Protein AF-A0A7Y5LDX1-F1 (afdb_monomer_lite)

pLDDT: mean 82.96, std 13.43, range [46.09, 97.88]

Foldseek 3Di:
DVVVVVVVVVVVCVVVVVVNVVVVVVVVVVVVVVVVVVVVVVCVVCVQVPDDPSVLDDDDDDPDPDDDPCPQVVCCVPPPPCPHGDDDDDDDPDDDDDDPDD

Structure (mmCIF, N/CA/C/O backbone):
data_AF-A0A7Y5LDX1-F1
#
_entry.id   AF-A0A7Y5LDX1-F1
#
loop_
_atom_site.group_PDB
_atom_site.id
_atom_site.type_symbol
_atom_site.label_atom_id
_atom_site.label_alt_id
_atom_site.label_comp_id
_atom_site.label_asym_id
_atom_site.label_entity_id
_atom_site.label_seq_id
_atom_site.pdbx_PDB_ins_code
_atom_site.Cartn_x
_atom_site.Cartn_y
_atom_site.Cartn_z
_atom_site.occupancy
_atom_site.B_iso_or_equiv
_atom_site.auth_seq_id
_atom_site.auth_comp_id
_atom_site.auth_asym_id
_atom_site.auth_atom_id
_atom_site.pdbx_PDB_model_num
ATOM 1 N N . MET A 1 1 ? -27.986 -20.424 25.191 1.00 79.44 1 MET A N 1
ATOM 2 C CA . MET A 1 1 ? -27.063 -19.770 26.152 1.00 79.44 1 MET A CA 1
ATOM 3 C C . MET A 1 1 ? -26.408 -18.495 25.606 1.00 79.44 1 MET A C 1
ATOM 5 O O . MET A 1 1 ? -26.394 -17.512 26.335 1.00 79.44 1 MET A O 1
ATOM 9 N N . ILE A 1 2 ? -25.972 -18.438 24.333 1.00 89.06 2 ILE A N 1
ATOM 10 C CA . ILE A 1 2 ? -25.365 -17.234 23.705 1.00 89.06 2 ILE A CA 1
ATOM 11 C C . ILE A 1 2 ? -26.208 -15.950 23.854 1.00 89.06 2 ILE A C 1
ATOM 13 O O . ILE A 1 2 ? -25.670 -14.879 24.114 1.00 89.06 2 ILE A O 1
ATOM 17 N N . LYS A 1 3 ? -27.545 -16.069 23.788 1.00 89.19 3 LYS A N 1
ATOM 18 C CA . LYS A 1 3 ? -28.485 -14.949 23.985 1.00 89.19 3 LYS A CA 1
ATOM 19 C C . LYS A 1 3 ? -28.327 -14.269 25.349 1.00 89.19 3 LYS A C 1
ATOM 21 O O . LYS A 1 3 ? -28.479 -13.056 25.438 1.00 89.19 3 LYS A O 1
ATOM 26 N N . ASN A 1 4 ? -28.017 -15.031 26.400 1.00 91.62 4 ASN A N 1
ATOM 27 C CA . ASN A 1 4 ? -27.855 -14.470 27.739 1.00 91.62 4 ASN A CA 1
ATOM 28 C C . ASN A 1 4 ? -26.531 -13.706 27.861 1.00 91.62 4 ASN A C 1
ATOM 30 O O . ASN A 1 4 ? -26.515 -12.591 28.370 1.00 91.62 4 ASN A O 1
ATOM 34 N N . TYR A 1 5 ? -25.445 -14.255 27.310 1.00 92.31 5 TYR A N 1
ATOM 35 C CA . TYR A 1 5 ? -24.152 -13.570 27.253 1.00 92.31 5 TYR A CA 1
ATOM 36 C C . TYR A 1 5 ? -24.218 -12.278 26.431 1.00 92.31 5 TYR A C 1
ATOM 38 O O . TYR A 1 5 ? -23.744 -11.249 26.905 1.00 92.31 5 TYR A O 1
ATOM 46 N N . LEU A 1 6 ? -24.887 -12.287 25.268 1.00 91.75 6 LEU A N 1
ATOM 47 C CA . LEU A 1 6 ? -25.117 -11.068 24.482 1.00 91.75 6 LEU A CA 1
ATOM 48 C C . LEU A 1 6 ? -25.905 -10.020 25.281 1.00 91.75 6 LEU A C 1
ATOM 50 O O . LEU A 1 6 ? -25.533 -8.850 25.309 1.00 91.75 6 LEU A O 1
ATOM 54 N N . LYS A 1 7 ? -26.969 -10.439 25.980 1.00 90.56 7 LYS A N 1
ATOM 55 C CA . LYS A 1 7 ? -27.795 -9.543 26.805 1.00 90.56 7 LYS A CA 1
ATOM 56 C C . LYS A 1 7 ? -26.992 -8.909 27.945 1.00 90.56 7 LYS A C 1
ATOM 58 O O . LYS A 1 7 ? -27.148 -7.720 28.218 1.00 90.56 7 LYS A O 1
ATOM 63 N N . ILE A 1 8 ? -26.124 -9.686 28.596 1.00 91.06 8 ILE A N 1
ATOM 64 C CA . ILE A 1 8 ? -25.248 -9.206 29.673 1.00 91.06 8 ILE A CA 1
ATOM 65 C C . ILE A 1 8 ? -24.186 -8.251 29.117 1.00 91.06 8 ILE A C 1
ATOM 67 O O . ILE A 1 8 ? -23.993 -7.179 29.689 1.00 91.06 8 ILE A O 1
ATOM 71 N N . ALA A 1 9 ? -23.549 -8.596 27.995 1.00 88.12 9 ALA A N 1
ATOM 72 C CA . ALA A 1 9 ? -22.535 -7.769 27.347 1.00 88.12 9 ALA A CA 1
ATOM 73 C C . ALA A 1 9 ? -23.096 -6.400 26.943 1.00 88.12 9 ALA A C 1
ATOM 75 O O . ALA A 1 9 ? -22.527 -5.379 27.320 1.00 88.12 9 ALA A O 1
ATOM 76 N N . VAL A 1 10 ? -24.258 -6.369 26.279 1.00 89.31 10 VAL A N 1
ATOM 77 C CA . VAL A 1 10 ? -24.936 -5.121 25.896 1.00 89.31 10 VAL A CA 1
ATOM 78 C C . VAL A 1 10 ? -25.269 -4.288 27.134 1.00 89.31 10 VAL A C 1
ATOM 80 O O . VAL A 1 10 ? -24.924 -3.111 27.195 1.00 89.31 10 VAL A O 1
ATOM 83 N N . ARG A 1 11 ? -25.850 -4.890 28.181 1.00 90.12 11 ARG A N 1
ATOM 84 C CA . ARG A 1 11 ? -26.178 -4.158 29.416 1.00 90.12 11 ARG A CA 1
ATOM 85 C C . ARG A 1 11 ? -24.937 -3.565 30.092 1.00 90.12 11 ARG A C 1
ATOM 87 O O . ARG A 1 11 ? -25.000 -2.453 30.613 1.00 90.12 11 ARG A O 1
ATOM 94 N N . ASN A 1 12 ? -23.817 -4.285 30.075 1.00 88.19 12 ASN A N 1
ATOM 95 C CA . ASN A 1 12 ? -22.562 -3.810 30.652 1.00 88.19 12 ASN A CA 1
ATOM 96 C C . ASN A 1 12 ? -21.939 -2.682 29.811 1.00 88.19 12 ASN A C 1
ATOM 98 O O . ASN A 1 12 ? -21.451 -1.698 30.362 1.00 88.19 12 ASN A O 1
ATOM 102 N N . PHE A 1 13 ? -22.035 -2.780 28.483 1.00 87.75 13 PHE A N 1
ATOM 103 C CA . PHE A 1 13 ? -21.553 -1.761 27.551 1.00 87.75 13 PHE A CA 1
ATOM 104 C C . PHE A 1 13 ? -22.326 -0.440 27.690 1.00 87.75 13 PHE A C 1
ATOM 106 O O . PHE A 1 13 ? -21.718 0.626 27.733 1.00 87.75 13 PHE A O 1
ATOM 1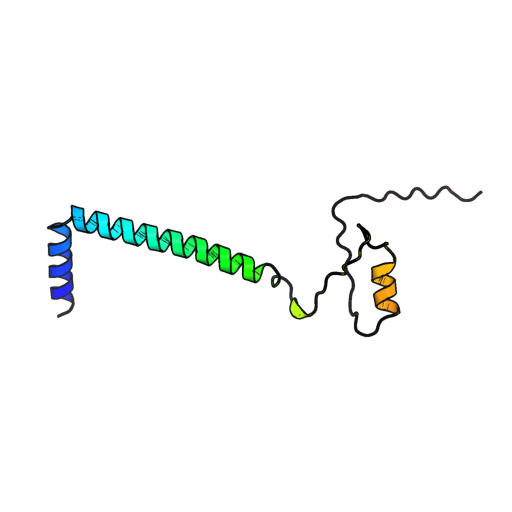13 N N . LEU A 1 14 ? -23.656 -0.496 27.860 1.00 87.69 14 LEU A N 1
ATOM 114 C CA . LEU A 1 14 ? -24.466 0.698 28.139 1.00 87.69 14 LEU A CA 1
ATOM 115 C C . LEU A 1 14 ? -24.164 1.317 29.516 1.00 87.69 14 LEU A C 1
ATOM 117 O O . LEU A 1 14 ? -24.212 2.540 29.654 1.00 87.69 14 LEU A O 1
ATOM 121 N N . LYS A 1 15 ? -23.841 0.500 30.532 1.00 91.44 15 LYS A N 1
ATOM 122 C CA . LYS A 1 15 ? -23.497 0.980 31.883 1.00 91.44 15 LYS A CA 1
ATOM 123 C C . LYS A 1 15 ? -22.168 1.744 31.898 1.00 91.44 15 LYS A C 1
ATOM 125 O O . LYS A 1 15 ? -22.080 2.791 32.533 1.00 91.44 15 LYS A O 1
ATOM 130 N N . TYR A 1 16 ? -21.164 1.262 31.164 1.00 90.56 16 TYR A N 1
ATOM 131 C CA . TYR A 1 16 ? -19.828 1.868 31.070 1.00 90.56 16 TYR A CA 1
ATOM 132 C C . TYR A 1 16 ? -19.583 2.540 29.709 1.00 90.56 16 TYR A C 1
ATOM 134 O O . TYR A 1 16 ? -18.509 2.418 29.117 1.00 90.56 16 TYR A O 1
ATOM 142 N N . LYS A 1 17 ? -20.584 3.283 29.222 1.00 85.12 17 LYS A N 1
ATOM 143 C CA . LYS A 1 17 ? -20.619 3.869 27.872 1.00 85.12 17 LYS A CA 1
ATOM 144 C C . LYS A 1 17 ? -19.411 4.735 27.502 1.00 85.12 17 LYS A C 1
ATOM 146 O O . LYS A 1 17 ? -18.962 4.646 26.371 1.00 85.12 17 LYS A O 1
ATOM 151 N N . MET A 1 18 ? -18.860 5.531 28.425 1.00 90.44 18 MET A N 1
ATOM 152 C CA . MET A 1 18 ? -17.717 6.410 28.121 1.00 90.44 18 MET A CA 1
ATOM 153 C C . MET A 1 18 ? -16.424 5.630 27.872 1.00 90.44 18 MET A C 1
ATOM 155 O O . MET A 1 18 ? -15.760 5.839 26.862 1.00 90.44 18 MET A O 1
ATOM 159 N N . ILE A 1 19 ? -16.095 4.689 28.759 1.00 90.06 19 ILE A N 1
ATOM 160 C CA . ILE A 1 19 ? -14.894 3.850 28.630 1.00 90.06 19 ILE A CA 1
ATOM 161 C C . ILE A 1 19 ? -15.033 2.921 27.416 1.00 90.06 19 ILE A C 1
ATOM 163 O O . ILE A 1 19 ? -14.088 2.753 26.648 1.00 90.06 19 ILE A O 1
ATOM 167 N N . GLY A 1 20 ? -16.233 2.369 27.199 1.00 90.69 20 GLY A N 1
ATOM 168 C CA . GLY A 1 20 ? -16.548 1.584 26.006 1.00 90.69 20 GLY A CA 1
ATOM 169 C C . GLY A 1 20 ? -16.372 2.380 24.710 1.00 90.69 20 GLY A C 1
ATOM 170 O O . GLY A 1 20 ? -15.804 1.850 23.759 1.00 90.69 20 GLY A O 1
ATOM 171 N N . LEU A 1 21 ? -16.790 3.655 24.686 1.00 91.12 21 LEU A N 1
ATOM 172 C CA . LEU A 1 21 ? -16.608 4.537 23.531 1.00 91.12 21 LEU A CA 1
ATOM 173 C C . LEU A 1 21 ? -15.126 4.752 23.224 1.00 91.12 21 LEU A C 1
ATOM 175 O O . LEU A 1 21 ? -14.710 4.541 22.092 1.00 91.12 21 LEU A O 1
ATOM 179 N N . ILE A 1 22 ? -14.333 5.140 24.226 1.00 94.81 22 ILE A N 1
ATOM 180 C CA . ILE A 1 22 ? -12.904 5.442 24.051 1.00 94.81 22 ILE A CA 1
ATOM 181 C C . ILE A 1 22 ? -12.166 4.217 23.503 1.00 94.81 22 ILE A C 1
ATOM 183 O O . ILE A 1 22 ? -11.434 4.329 22.521 1.00 94.81 22 ILE A O 1
ATOM 187 N N . ASN A 1 23 ? -12.415 3.039 24.080 1.00 91.88 23 ASN A N 1
ATOM 188 C CA . ASN A 1 23 ? -11.793 1.796 23.627 1.00 91.88 23 ASN A CA 1
ATOM 189 C C . ASN A 1 23 ? -12.221 1.418 22.204 1.00 91.88 23 ASN A C 1
ATOM 191 O O . ASN A 1 23 ? -11.385 1.018 21.397 1.00 91.88 23 ASN A O 1
ATOM 195 N N . LEU A 1 24 ? -13.507 1.570 21.873 1.00 93.25 24 LEU A N 1
ATOM 196 C CA . LEU A 1 24 ? -14.018 1.257 20.542 1.00 93.25 24 LEU A CA 1
ATOM 197 C C . LEU A 1 24 ? -13.466 2.219 19.484 1.00 93.25 24 LEU A C 1
ATOM 199 O O . LEU A 1 24 ? -13.049 1.769 18.420 1.00 93.25 24 LEU A O 1
ATOM 203 N N . PHE A 1 25 ? -13.423 3.520 19.772 1.00 96.12 25 PHE A N 1
ATOM 204 C CA . PHE A 1 25 ? -12.875 4.524 18.861 1.00 96.12 25 PHE A CA 1
ATOM 205 C C . PHE A 1 25 ? -11.369 4.355 18.675 1.00 96.12 25 PHE A C 1
ATOM 207 O O . PHE A 1 25 ? -10.911 4.324 17.536 1.00 96.12 25 PHE A O 1
ATOM 214 N N . GLY A 1 26 ? -10.607 4.176 19.757 1.00 94.94 26 GLY A N 1
ATOM 215 C CA . GLY A 1 26 ? -9.165 3.939 19.675 1.00 94.94 26 GLY A CA 1
ATOM 216 C C . GLY A 1 26 ? -8.834 2.698 18.844 1.00 94.94 26 GLY A C 1
ATOM 217 O O . GLY A 1 26 ? -7.988 2.750 17.953 1.00 94.94 26 GLY A O 1
ATOM 218 N N . PHE A 1 27 ? -9.564 1.604 19.065 1.00 95.69 27 PHE A N 1
ATOM 219 C CA . PHE A 1 27 ? -9.384 0.378 18.292 1.00 95.69 27 PHE A CA 1
ATOM 220 C C . PHE A 1 27 ? -9.799 0.541 16.823 1.00 95.69 27 PHE A C 1
ATOM 222 O O . PHE A 1 27 ? -9.071 0.120 15.926 1.00 95.69 27 PHE A O 1
ATOM 229 N N . SER A 1 28 ? -10.932 1.201 16.563 1.00 97.31 28 SER A N 1
ATOM 230 C CA . SER A 1 28 ? -11.429 1.437 15.200 1.00 97.31 28 SER A CA 1
ATOM 231 C C . SER A 1 28 ? -10.465 2.296 14.385 1.00 97.31 28 SER A C 1
ATOM 233 O O . SER A 1 28 ? -10.177 1.969 13.236 1.00 97.31 28 SER A O 1
ATOM 235 N N . ILE A 1 29 ? -9.923 3.360 14.985 1.00 97.81 29 ILE A N 1
ATOM 236 C CA . ILE A 1 29 ? -8.933 4.233 14.343 1.00 97.81 29 ILE A CA 1
ATOM 237 C C . ILE A 1 29 ? -7.630 3.467 14.089 1.00 97.81 29 ILE A C 1
ATOM 239 O O . ILE A 1 29 ? -7.079 3.565 12.994 1.00 97.81 29 ILE A O 1
ATOM 243 N N . GLY A 1 30 ? -7.163 2.663 15.051 1.00 97.56 30 GLY A N 1
ATOM 244 C CA . GLY A 1 30 ? -5.964 1.838 14.885 1.00 97.56 30 GLY A CA 1
ATOM 245 C C . GLY A 1 30 ? -6.085 0.847 13.724 1.00 97.56 30 GLY A C 1
ATOM 246 O O . GLY A 1 30 ? -5.189 0.764 12.885 1.00 97.56 30 GLY A O 1
ATOM 247 N N . ILE A 1 31 ? -7.222 0.151 13.622 1.00 97.88 31 ILE A N 1
ATOM 248 C CA . ILE A 1 31 ? -7.498 -0.756 12.501 1.00 97.88 31 ILE A CA 1
ATOM 249 C C . ILE A 1 31 ? -7.597 0.012 11.183 1.00 97.88 31 ILE A C 1
ATOM 251 O O . ILE A 1 31 ? -7.020 -0.421 10.188 1.00 97.88 31 ILE A O 1
ATOM 255 N N . ALA A 1 32 ? -8.303 1.144 11.153 1.00 97.88 32 A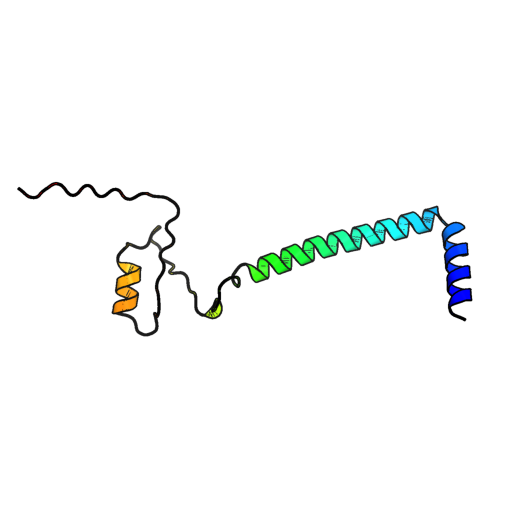LA A N 1
ATOM 256 C CA . ALA A 1 32 ? -8.452 1.936 9.936 1.00 97.88 32 ALA A CA 1
ATOM 257 C C . ALA A 1 32 ? -7.091 2.415 9.405 1.00 97.88 32 ALA A C 1
ATOM 259 O O . ALA A 1 32 ? -6.802 2.255 8.219 1.00 97.88 32 ALA A O 1
ATOM 260 N N . ALA A 1 33 ? -6.229 2.929 10.288 1.00 97.81 33 ALA A N 1
ATOM 261 C CA . ALA A 1 33 ? -4.873 3.339 9.940 1.00 97.81 33 ALA A CA 1
ATOM 262 C C . ALA A 1 33 ? -4.036 2.159 9.420 1.00 97.81 33 ALA A C 1
ATOM 264 O O . ALA A 1 33 ? -3.394 2.275 8.376 1.00 97.81 33 ALA A O 1
ATOM 265 N N . PHE A 1 34 ? -4.093 1.005 10.095 1.00 97.50 34 PHE A N 1
ATOM 266 C CA . PHE A 1 34 ? -3.402 -0.205 9.650 1.00 97.50 34 PHE A CA 1
ATOM 267 C C . PHE A 1 34 ? -3.855 -0.650 8.253 1.00 97.50 34 PHE A C 1
ATOM 269 O O . PHE A 1 34 ? -3.017 -0.928 7.399 1.00 97.50 34 PHE A O 1
ATOM 276 N N . ILE A 1 35 ? -5.166 -0.671 7.989 1.00 97.56 35 ILE A N 1
ATOM 277 C CA . ILE A 1 35 ? -5.712 -1.059 6.682 1.00 97.56 35 ILE A CA 1
ATOM 278 C C . ILE A 1 35 ? -5.249 -0.096 5.587 1.00 97.56 35 ILE A C 1
ATOM 280 O O . ILE A 1 35 ? -4.868 -0.552 4.510 1.00 97.56 35 ILE A O 1
ATOM 284 N N . LEU A 1 36 ? -5.254 1.216 5.840 1.00 97.31 36 LEU A N 1
ATOM 285 C CA . LEU A 1 36 ? -4.797 2.209 4.864 1.00 97.31 36 LEU A CA 1
ATOM 286 C C . LEU A 1 36 ? -3.328 1.992 4.484 1.00 97.31 36 LEU A C 1
ATOM 288 O O . LEU A 1 36 ? -3.005 1.926 3.297 1.00 97.31 36 LEU A O 1
ATOM 292 N N . VAL A 1 37 ? -2.456 1.810 5.477 1.00 97.00 37 VAL A N 1
ATOM 293 C CA . VAL A 1 37 ? -1.027 1.557 5.242 1.00 97.00 37 VAL A CA 1
ATOM 294 C C . VAL A 1 37 ? -0.811 0.213 4.546 1.00 97.00 37 VAL A C 1
ATOM 296 O O . VAL A 1 37 ? -0.058 0.138 3.578 1.00 97.00 37 VAL A O 1
ATOM 299 N N . ALA A 1 38 ? -1.503 -0.843 4.976 1.00 96.56 38 ALA A N 1
ATOM 300 C CA . ALA A 1 38 ? -1.409 -2.157 4.347 1.00 96.56 38 ALA A CA 1
ATOM 301 C C . ALA A 1 38 ? -1.857 -2.116 2.878 1.00 96.56 38 ALA A C 1
ATOM 303 O O . ALA A 1 38 ? -1.214 -2.710 2.015 1.00 96.56 38 ALA A O 1
ATOM 304 N N . ARG A 1 39 ? -2.931 -1.380 2.566 1.00 95.31 39 ARG A N 1
ATOM 305 C CA . ARG A 1 39 ? -3.394 -1.199 1.184 1.00 95.31 39 ARG A CA 1
ATOM 306 C C . ARG A 1 39 ? -2.377 -0.450 0.336 1.00 95.31 39 ARG A C 1
ATOM 308 O O . ARG A 1 39 ? -2.149 -0.866 -0.796 1.00 95.31 39 ARG A O 1
ATOM 315 N N . TYR A 1 40 ? -1.754 0.591 0.880 1.00 94.94 40 TYR A N 1
ATOM 316 C CA . TYR A 1 40 ? -0.674 1.302 0.201 1.00 94.94 40 TYR A CA 1
ATOM 317 C C . TYR A 1 40 ? 0.526 0.384 -0.080 1.00 94.94 40 TYR A C 1
ATOM 319 O O . TYR A 1 40 ? 0.997 0.318 -1.209 1.00 94.94 40 TYR A O 1
ATOM 327 N N . ALA A 1 41 ? 0.967 -0.398 0.907 1.00 94.56 41 ALA A N 1
ATOM 328 C CA . ALA A 1 41 ? 2.079 -1.332 0.731 1.00 94.56 41 ALA A CA 1
ATOM 329 C C . ALA A 1 41 ? 1.786 -2.402 -0.337 1.00 94.56 41 ALA A C 1
ATOM 331 O O . ALA A 1 41 ? 2.635 -2.700 -1.174 1.00 94.56 41 ALA A O 1
ATOM 332 N N . VAL A 1 42 ? 0.567 -2.954 -0.343 1.00 91.69 42 VAL A N 1
ATOM 333 C CA . VAL A 1 42 ? 0.136 -3.911 -1.374 1.00 91.69 42 VAL A CA 1
ATOM 334 C C . VAL A 1 42 ? 0.118 -3.262 -2.755 1.00 91.69 42 VAL A C 1
ATOM 336 O O . VAL A 1 42 ? 0.558 -3.889 -3.714 1.00 91.69 42 VAL A O 1
ATOM 339 N N . HIS A 1 43 ? -0.356 -2.019 -2.857 1.00 89.12 43 HIS A N 1
ATOM 340 C CA . HIS A 1 43 ? -0.336 -1.274 -4.111 1.00 89.12 43 HIS A CA 1
ATOM 341 C C . HIS A 1 43 ? 1.095 -1.106 -4.638 1.00 89.12 43 HIS A C 1
ATOM 343 O O . HIS A 1 43 ? 1.354 -1.415 -5.798 1.00 89.12 43 HIS A O 1
ATOM 349 N N . GLU A 1 44 ? 2.034 -0.707 -3.779 1.00 88.12 44 GLU A N 1
ATOM 350 C CA . GLU A 1 44 ? 3.441 -0.537 -4.155 1.00 88.12 44 GLU A CA 1
ATOM 351 C C . GLU A 1 44 ? 4.072 -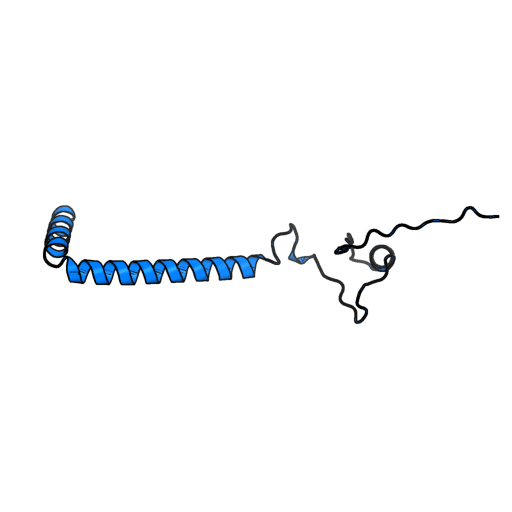1.852 -4.639 1.00 88.12 44 GLU A C 1
ATOM 353 O O . GLU A 1 44 ? 4.709 -1.908 -5.685 1.00 88.12 44 GLU A O 1
ATOM 358 N N . TRP A 1 45 ? 3.811 -2.963 -3.946 1.00 84.25 45 TRP A N 1
ATOM 359 C CA . TRP A 1 45 ? 4.285 -4.288 -4.365 1.00 84.25 45 TRP A CA 1
ATOM 360 C C . TRP A 1 45 ? 3.652 -4.827 -5.650 1.00 84.25 45 TRP A C 1
ATOM 362 O O . TRP A 1 45 ? 4.169 -5.787 -6.239 1.00 84.25 45 TRP A O 1
ATOM 372 N N . GLN A 1 46 ? 2.506 -4.290 -6.055 1.00 82.50 46 GLN A N 1
ATOM 373 C CA . GLN A 1 46 ? 1.823 -4.665 -7.290 1.00 82.50 46 GLN A CA 1
ATOM 374 C C . GLN A 1 46 ? 2.158 -3.730 -8.454 1.00 82.50 46 GLN A C 1
ATOM 376 O O . GLN A 1 46 ? 1.853 -4.091 -9.589 1.00 82.50 46 GLN A O 1
ATOM 381 N N . TYR A 1 47 ? 2.821 -2.597 -8.200 1.00 77.06 47 TYR A N 1
ATOM 382 C CA . TYR A 1 47 ? 3.124 -1.583 -9.209 1.00 77.06 47 TYR A CA 1
ATOM 383 C C . TYR A 1 47 ? 3.846 -2.168 -10.430 1.00 77.06 47 TYR A C 1
ATOM 385 O O . TYR A 1 47 ? 3.388 -1.990 -11.553 1.00 77.06 47 TYR A O 1
ATOM 393 N N . ASP A 1 48 ? 4.890 -2.974 -10.222 1.00 73.81 48 ASP A N 1
ATOM 394 C CA . ASP A 1 48 ? 5.662 -3.579 -11.320 1.00 73.81 48 ASP A CA 1
ATOM 395 C C . ASP A 1 48 ? 4.976 -4.792 -11.979 1.00 73.81 48 ASP A C 1
ATOM 397 O O . ASP A 1 48 ? 5.463 -5.329 -12.972 1.00 73.81 48 ASP A O 1
ATOM 401 N N . ARG A 1 49 ? 3.836 -5.251 -11.447 1.00 79.31 49 ARG A N 1
ATOM 402 C CA . ARG A 1 49 ? 3.164 -6.498 -11.860 1.00 79.31 49 ARG A CA 1
ATOM 403 C C . ARG A 1 49 ? 1.823 -6.284 -12.560 1.00 79.31 49 ARG A C 1
ATOM 405 O O . ARG A 1 49 ? 1.025 -7.212 -12.641 1.00 79.31 49 ARG A O 1
ATOM 412 N N . TYR A 1 50 ? 1.568 -5.083 -13.073 1.00 80.06 50 TYR A N 1
ATOM 413 C CA . TYR A 1 50 ? 0.294 -4.763 -13.725 1.00 80.06 50 TYR A CA 1
ATOM 414 C C . TYR A 1 50 ? 0.130 -5.359 -15.134 1.00 80.06 50 TYR A C 1
ATOM 416 O O . TYR A 1 50 ? -0.997 -5.506 -15.602 1.00 80.06 50 TYR A O 1
ATOM 424 N N . HIS A 1 51 ? 1.231 -5.703 -15.811 1.00 80.44 51 HIS A N 1
ATOM 425 C CA . HIS A 1 51 ? 1.216 -6.258 -17.168 1.00 80.44 51 HIS A CA 1
ATOM 426 C C . HIS A 1 51 ? 1.154 -7.783 -17.192 1.00 80.44 51 HIS A C 1
ATOM 428 O O . HIS A 1 51 ? 1.816 -8.465 -16.404 1.00 80.44 51 HIS A O 1
ATOM 434 N N . GLU A 1 52 ? 0.442 -8.328 -18.179 1.00 75.12 52 GLU A N 1
ATOM 435 C CA . GLU A 1 52 ? 0.524 -9.749 -18.511 1.00 75.12 52 GLU A CA 1
ATOM 436 C C . GLU A 1 52 ? 1.973 -10.092 -18.906 1.00 75.12 52 GLU A C 1
ATOM 438 O O . GLU A 1 52 ? 2.580 -9.417 -19.737 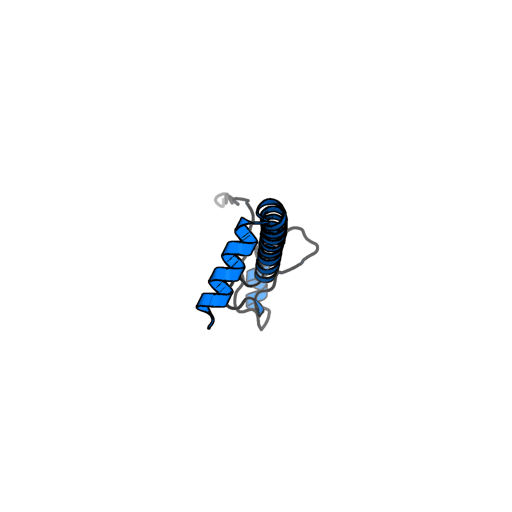1.00 75.12 52 GLU A O 1
ATOM 443 N N . ASN A 1 53 ? 2.549 -11.128 -18.286 1.00 81.25 53 ASN A N 1
ATOM 444 C CA . ASN A 1 53 ? 3.964 -11.509 -18.417 1.00 81.25 53 ASN A CA 1
ATOM 445 C C . ASN A 1 53 ? 4.988 -10.509 -17.836 1.00 81.25 53 ASN A C 1
ATOM 447 O O . ASN A 1 53 ? 6.125 -10.469 -18.307 1.00 81.25 53 ASN A O 1
ATOM 451 N N . ALA A 1 54 ? 4.643 -9.763 -16.777 1.00 79.69 54 ALA A N 1
ATOM 452 C CA . ALA A 1 54 ? 5.548 -8.819 -16.099 1.00 79.69 54 ALA A CA 1
ATOM 453 C C . ALA A 1 54 ? 6.969 -9.361 -15.817 1.00 79.69 54 ALA A C 1
ATOM 455 O O . ALA A 1 54 ? 7.941 -8.631 -15.970 1.00 79.69 54 ALA A O 1
ATOM 456 N N . GLY A 1 55 ? 7.121 -10.652 -15.490 1.00 81.50 55 GLY A N 1
ATOM 457 C CA . GLY A 1 55 ? 8.434 -11.274 -15.245 1.00 81.50 55 GLY A CA 1
ATOM 458 C C . GLY A 1 55 ? 9.357 -11.390 -16.470 1.00 81.50 55 GLY A C 1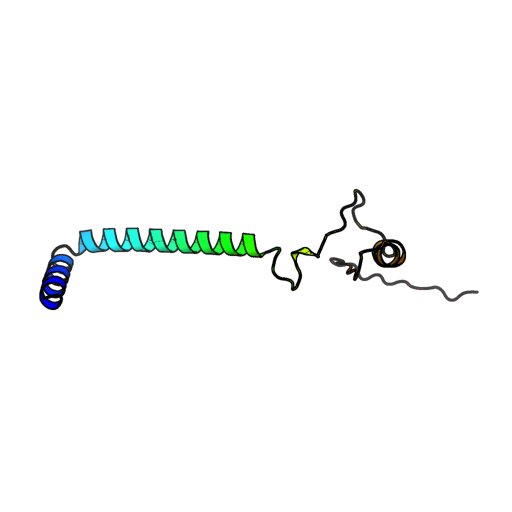
ATOM 459 O O . GLY A 1 55 ? 10.510 -11.783 -16.321 1.00 81.50 55 GLY A O 1
ATOM 460 N N . ARG A 1 56 ? 8.863 -11.079 -17.674 1.00 85.06 56 ARG A N 1
ATOM 461 C CA . ARG A 1 56 ? 9.617 -11.097 -18.940 1.00 85.06 56 ARG A CA 1
ATOM 462 C C . ARG A 1 56 ? 9.833 -9.696 -19.521 1.00 85.06 56 ARG A C 1
ATOM 464 O O . ARG A 1 56 ? 10.418 -9.570 -20.594 1.00 85.06 56 ARG A O 1
ATOM 471 N N . ILE A 1 57 ? 9.342 -8.654 -18.849 1.00 84.62 57 ILE A N 1
ATOM 472 C CA . ILE A 1 57 ? 9.462 -7.265 -19.290 1.00 84.62 57 ILE A CA 1
ATOM 473 C C . ILE A 1 57 ? 10.660 -6.643 -18.577 1.00 84.62 57 ILE A C 1
ATOM 475 O O . ILE A 1 57 ? 10.690 -6.554 -17.354 1.00 84.62 57 ILE A O 1
ATOM 479 N N . PHE A 1 58 ? 11.640 -6.184 -19.353 1.00 84.19 58 PHE A N 1
ATOM 480 C CA . PHE A 1 58 ? 12.854 -5.559 -18.833 1.00 84.19 58 PHE A CA 1
ATOM 481 C C . PHE A 1 58 ? 13.027 -4.159 -19.417 1.00 84.19 58 PHE A C 1
ATOM 483 O O . PHE A 1 58 ? 12.695 -3.903 -20.576 1.00 84.19 58 PHE A O 1
ATOM 490 N N . ARG A 1 59 ? 13.567 -3.240 -18.611 1.00 82.75 59 ARG A N 1
ATOM 491 C CA . ARG A 1 59 ? 13.909 -1.884 -19.046 1.00 82.75 59 ARG A CA 1
ATOM 492 C C . ARG A 1 59 ? 15.365 -1.842 -19.492 1.00 82.75 59 ARG A C 1
ATOM 494 O O . ARG A 1 59 ? 16.252 -2.229 -18.739 1.00 82.75 59 ARG A O 1
ATOM 501 N N . LEU A 1 60 ? 15.607 -1.301 -20.682 1.00 81.50 60 LEU A N 1
ATOM 502 C CA . LEU A 1 60 ? 16.957 -0.966 -21.127 1.00 81.50 60 LEU A CA 1
ATOM 503 C C . LEU A 1 60 ? 17.474 0.224 -20.310 1.00 81.50 60 LEU A C 1
ATOM 505 O O . LEU A 1 60 ? 16.847 1.287 -20.286 1.00 81.50 60 LEU A O 1
ATOM 509 N N . VAL A 1 61 ? 18.597 0.026 -19.623 1.00 81.69 61 VAL A N 1
ATOM 510 C CA . VAL A 1 61 ? 19.295 1.053 -18.841 1.00 81.69 61 VAL A CA 1
ATOM 511 C C . VAL A 1 61 ? 20.608 1.364 -19.547 1.00 81.69 61 VAL A C 1
ATOM 513 O O . VAL A 1 61 ? 21.363 0.457 -19.885 1.00 81.69 61 VAL A O 1
ATOM 516 N N . SER A 1 62 ? 20.862 2.644 -19.795 1.00 80.44 62 SER A N 1
ATOM 517 C CA . SER A 1 62 ? 22.086 3.135 -20.426 1.00 80.44 62 SER A CA 1
ATOM 518 C C . SER A 1 62 ? 22.503 4.452 -19.787 1.00 80.44 62 SER A C 1
ATOM 520 O O . SER A 1 62 ? 21.632 5.220 -19.382 1.00 80.44 62 SER A O 1
ATOM 522 N N . ASP A 1 63 ? 23.800 4.759 -19.793 1.00 81.06 63 ASP A N 1
ATOM 523 C CA . ASP A 1 63 ? 24.331 6.031 -19.267 1.00 81.06 63 ASP A CA 1
ATOM 524 C C . ASP A 1 63 ? 23.920 7.255 -20.104 1.00 81.06 63 ASP A C 1
ATOM 526 O O . ASP A 1 63 ? 24.043 8.401 -19.675 1.00 81.06 63 ASP A O 1
ATOM 530 N N . ILE A 1 64 ? 23.392 7.025 -21.306 1.00 75.00 64 ILE A N 1
ATOM 531 C CA . ILE A 1 64 ? 22.785 8.066 -22.130 1.00 75.00 64 ILE A CA 1
ATOM 532 C C . ILE A 1 64 ? 21.331 8.304 -21.710 1.00 75.00 64 ILE A C 1
ATOM 534 O O . ILE A 1 64 ? 20.546 7.370 -21.551 1.00 75.00 64 ILE A O 1
ATOM 538 N N . ALA A 1 65 ? 20.948 9.578 -21.592 1.00 69.75 65 ALA A N 1
ATOM 539 C CA . ALA A 1 65 ? 19.628 9.992 -21.105 1.00 69.75 65 ALA A CA 1
ATOM 540 C C . ALA A 1 65 ? 18.446 9.446 -21.935 1.00 69.75 65 ALA A C 1
ATOM 542 O O . ALA A 1 65 ? 17.334 9.317 -21.422 1.00 69.75 65 ALA A O 1
ATOM 543 N N . ARG A 1 66 ? 18.664 9.136 -23.222 1.00 73.12 66 ARG A N 1
ATOM 544 C CA . ARG A 1 66 ? 17.694 8.457 -24.092 1.00 73.12 66 ARG A CA 1
ATOM 545 C C . ARG A 1 66 ? 18.418 7.510 -25.033 1.00 73.12 66 ARG A C 1
ATOM 547 O O . ARG A 1 66 ? 19.314 7.931 -25.761 1.00 73.12 66 ARG A O 1
ATOM 554 N N . SER A 1 67 ? 17.962 6.265 -25.087 1.00 78.31 67 SER A N 1
ATOM 555 C CA . SER A 1 67 ? 18.409 5.333 -26.116 1.00 78.31 67 SER A CA 1
ATOM 556 C C . SER A 1 67 ? 17.993 5.850 -27.507 1.00 78.31 67 SER A C 1
ATOM 558 O O . SER A 1 67 ? 16.853 6.312 -27.676 1.00 78.31 67 SER A O 1
ATOM 560 N N . PRO A 1 68 ? 18.888 5.799 -28.511 1.00 81.31 68 PRO A N 1
ATOM 561 C CA . PRO A 1 68 ? 18.549 6.126 -29.888 1.00 81.31 68 PRO A CA 1
ATOM 562 C C . PRO A 1 68 ? 17.363 5.295 -30.393 1.00 81.31 68 PRO A C 1
ATOM 564 O O . PRO A 1 68 ? 17.181 4.145 -29.998 1.00 81.31 68 PRO A O 1
ATOM 567 N N . VAL A 1 69 ? 16.572 5.868 -31.309 1.00 82.69 69 VAL A N 1
ATOM 568 C CA . VAL A 1 69 ? 15.436 5.181 -31.962 1.00 82.69 69 VAL A CA 1
ATOM 569 C C . VAL A 1 69 ? 15.771 3.783 -32.486 1.00 82.69 69 VAL A C 1
ATOM 571 O O . VAL A 1 69 ? 14.981 2.880 -32.208 1.00 82.69 69 VAL A O 1
ATOM 574 N N . PRO A 1 70 ? 16.905 3.556 -33.176 1.00 87.69 70 PRO A N 1
ATOM 575 C CA . PRO A 1 70 ? 17.162 2.251 -33.772 1.00 87.69 70 PRO A CA 1
ATOM 576 C C . PRO A 1 70 ? 17.508 1.155 -32.760 1.00 87.69 70 PRO A C 1
ATOM 578 O O . PRO A 1 70 ? 17.492 -0.007 -33.142 1.00 87.69 70 PRO A O 1
ATOM 581 N N . VAL A 1 71 ? 17.784 1.474 -31.487 1.00 87.00 71 VAL A N 1
ATOM 582 C CA . VAL A 1 71 ? 18.248 0.471 -30.511 1.00 87.00 71 VAL A CA 1
ATOM 583 C C . VAL A 1 71 ? 17.223 -0.643 -30.306 1.00 87.00 71 VAL A C 1
ATOM 585 O O . VAL A 1 71 ? 17.585 -1.809 -30.371 1.00 87.00 71 VAL A O 1
ATOM 588 N N . GLY A 1 72 ? 15.943 -0.313 -30.108 1.00 86.75 72 GLY A N 1
ATOM 589 C CA . GLY A 1 72 ? 14.894 -1.324 -29.906 1.00 86.75 72 GLY A CA 1
ATOM 590 C C . GLY A 1 72 ? 14.766 -2.302 -31.087 1.00 86.75 72 GLY A C 1
ATOM 591 O O . GLY A 1 72 ? 14.895 -3.509 -30.878 1.00 86.75 72 GLY A O 1
ATOM 592 N N . PRO A 1 73 ? 14.561 -1.803 -32.323 1.00 88.38 73 PRO A N 1
ATOM 593 C CA . PRO A 1 73 ? 14.505 -2.641 -33.521 1.00 88.38 73 PRO A CA 1
ATOM 594 C C . PRO A 1 73 ? 15.793 -3.428 -33.798 1.00 88.38 73 PRO A C 1
ATOM 596 O O . PRO A 1 73 ? 15.710 -4.607 -34.129 1.00 88.38 73 PRO A O 1
ATOM 599 N N . ALA A 1 74 ? 16.970 -2.813 -33.631 1.00 89.81 74 ALA A N 1
ATOM 600 C CA . ALA A 1 74 ? 18.252 -3.485 -33.850 1.00 89.81 74 ALA A CA 1
ATOM 601 C C . ALA A 1 74 ? 18.454 -4.637 -32.858 1.00 89.81 74 ALA A C 1
ATOM 603 O O . ALA A 1 74 ? 18.789 -5.745 -33.258 1.00 89.81 74 ALA A O 1
ATOM 604 N N . MET A 1 75 ? 18.146 -4.420 -31.576 1.00 87.06 75 MET A N 1
ATOM 605 C CA . MET A 1 75 ? 18.221 -5.469 -30.560 1.00 87.06 75 MET A CA 1
ATOM 606 C C . MET A 1 75 ? 17.289 -6.644 -30.869 1.00 87.06 75 MET A C 1
ATOM 608 O O . MET A 1 75 ? 17.683 -7.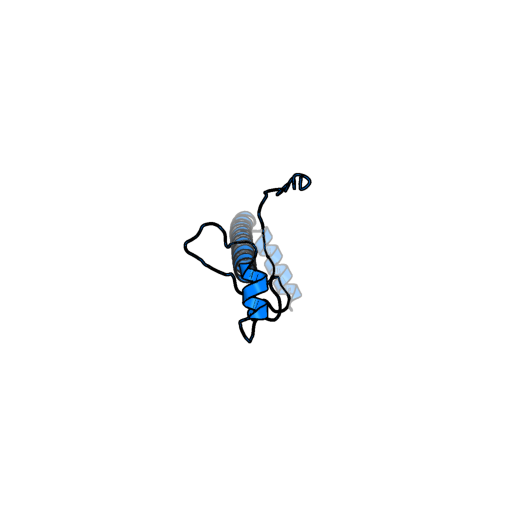789 -30.689 1.00 87.06 75 MET A O 1
ATOM 612 N N . GLN A 1 76 ? 16.078 -6.386 -31.366 1.00 89.44 76 GLN A N 1
ATOM 613 C CA . GLN A 1 76 ? 15.160 -7.457 -31.762 1.00 89.44 76 GLN A CA 1
ATOM 614 C C . GLN A 1 76 ? 15.656 -8.244 -32.989 1.00 89.44 76 GLN A C 1
ATOM 616 O O . GLN A 1 76 ? 15.368 -9.432 -33.101 1.00 89.44 76 GLN A O 1
ATOM 621 N N . ALA A 1 77 ? 16.384 -7.598 -33.906 1.00 90.94 77 ALA A N 1
ATOM 622 C CA . ALA A 1 77 ? 16.935 -8.244 -35.096 1.00 90.94 77 ALA A CA 1
ATOM 623 C C . ALA A 1 77 ? 18.223 -9.036 -34.809 1.00 90.94 77 ALA A C 1
ATOM 625 O O . ALA A 1 77 ? 18.442 -10.086 -35.408 1.00 90.94 77 ALA A O 1
ATOM 626 N N . GLU A 1 78 ? 19.072 -8.534 -33.909 1.00 92.56 78 GLU A N 1
ATOM 627 C CA . GLU A 1 78 ? 20.429 -9.051 -33.697 1.00 92.56 78 GLU A CA 1
ATOM 628 C C . GLU A 1 78 ? 20.571 -9.948 -32.457 1.00 92.56 78 GLU A C 1
ATOM 630 O O . GLU A 1 78 ? 21.494 -10.761 -32.405 1.00 92.56 78 GLU A O 1
ATOM 635 N N . LEU A 1 79 ? 19.683 -9.840 -31.456 1.00 87.75 79 LEU A N 1
ATOM 636 C CA . LEU A 1 79 ? 19.800 -10.592 -30.201 1.00 87.75 79 LEU A CA 1
ATOM 637 C C . LEU A 1 79 ? 18.740 -11.701 -30.075 1.00 87.75 79 LEU A C 1
ATOM 639 O O . LEU A 1 79 ? 17.537 -11.418 -30.059 1.00 87.75 79 LEU A O 1
ATOM 643 N N . PRO A 1 80 ? 19.153 -12.969 -29.882 1.00 85.81 80 PRO A N 1
ATOM 644 C CA . PRO A 1 80 ? 18.217 -14.053 -29.614 1.00 85.81 80 PRO A CA 1
ATOM 645 C C . PRO A 1 80 ? 17.574 -13.886 -28.226 1.00 85.81 80 PRO A C 1
ATOM 647 O O . PRO A 1 80 ? 18.258 -13.644 -27.234 1.00 85.81 80 PRO A O 1
ATOM 650 N N . GLY A 1 81 ? 16.249 -14.045 -28.149 1.00 83.81 81 GLY A N 1
ATOM 651 C CA . GLY A 1 81 ? 15.474 -13.976 -26.899 1.00 83.81 81 GLY A CA 1
ATOM 652 C C . GLY A 1 81 ? 14.660 -12.691 -26.702 1.00 83.81 81 GLY A C 1
ATOM 653 O O . GLY A 1 81 ? 13.829 -12.637 -25.794 1.00 83.81 81 GLY A O 1
ATOM 654 N N . ILE A 1 82 ? 14.831 -11.683 -27.563 1.00 86.81 82 ILE A N 1
ATOM 655 C CA . ILE A 1 82 ? 14.014 -10.462 -27.553 1.00 86.81 82 ILE A CA 1
ATOM 656 C C . ILE A 1 82 ? 12.811 -10.653 -28.481 1.00 86.81 82 ILE A C 1
ATOM 658 O O . ILE A 1 82 ? 12.922 -10.553 -29.697 1.00 86.81 82 ILE A O 1
ATOM 662 N N . GLU A 1 83 ? 11.638 -10.932 -27.909 1.00 86.12 83 GLU A N 1
ATOM 663 C CA . GLU A 1 83 ? 10.421 -11.189 -28.697 1.00 86.12 83 GLU A CA 1
ATOM 664 C C . GLU A 1 83 ? 9.778 -9.915 -29.241 1.00 86.12 83 GLU A C 1
ATOM 666 O O . GLU A 1 83 ? 9.303 -9.888 -30.376 1.00 86.12 83 GLU A O 1
ATOM 671 N N . LYS A 1 84 ? 9.710 -8.872 -28.410 1.00 86.69 84 LYS A N 1
ATOM 672 C CA . LYS A 1 84 ? 9.046 -7.603 -28.712 1.00 86.69 84 LYS A CA 1
ATOM 673 C C . LYS A 1 84 ? 9.778 -6.469 -28.017 1.00 86.69 84 LYS A C 1
ATOM 675 O O . LYS A 1 84 ? 10.249 -6.623 -26.893 1.00 86.69 84 LYS A O 1
ATOM 680 N N . ASN A 1 85 ? 9.819 -5.319 -28.676 1.00 87.50 85 ASN A N 1
ATOM 681 C CA . ASN A 1 85 ? 10.314 -4.083 -28.093 1.00 87.50 85 ASN A CA 1
ATOM 682 C C . ASN A 1 85 ? 9.192 -3.035 -28.072 1.00 87.50 85 ASN A C 1
ATOM 684 O O . ASN A 1 85 ? 8.319 -3.025 -28.939 1.00 87.50 85 ASN A O 1
ATOM 688 N N . VAL A 1 86 ? 9.211 -2.164 -27.067 1.00 84.00 86 VAL A N 1
ATOM 689 C CA . VAL A 1 86 ? 8.339 -0.990 -26.983 1.00 84.00 86 VAL A CA 1
ATOM 690 C C . VAL A 1 86 ? 9.191 0.178 -26.526 1.00 84.00 86 VAL A C 1
ATOM 692 O O . VAL A 1 86 ? 9.972 0.062 -25.581 1.00 84.00 86 VAL A O 1
ATOM 695 N N . ARG A 1 87 ? 9.020 1.325 -27.180 1.00 81.75 87 ARG A N 1
ATOM 696 C CA . ARG A 1 87 ? 9.644 2.572 -26.758 1.00 81.75 87 ARG A CA 1
ATOM 697 C C . ARG A 1 87 ? 8.623 3.448 -26.050 1.00 81.75 87 ARG A C 1
ATOM 699 O O . ARG A 1 87 ? 7.662 3.905 -26.656 1.00 81.75 87 ARG A O 1
ATOM 706 N N . HIS A 1 88 ? 8.892 3.755 -24.788 1.00 75.06 88 HIS A N 1
ATOM 707 C CA . HIS A 1 88 ? 8.151 4.769 -24.053 1.00 75.06 88 HIS A CA 1
ATOM 708 C C . HIS A 1 88 ? 8.857 6.122 -24.204 1.00 75.06 88 HIS A C 1
ATOM 710 O O . HIS A 1 88 ? 9.957 6.327 -23.689 1.00 75.06 88 HIS A O 1
ATOM 716 N N . SER A 1 89 ? 8.250 7.029 -24.970 1.00 71.06 89 SER A N 1
ATOM 717 C CA . SER A 1 89 ? 8.727 8.403 -25.148 1.00 71.06 89 SER A CA 1
ATOM 718 C C . SER A 1 89 ? 7.834 9.327 -24.332 1.00 71.06 89 SER A C 1
ATOM 720 O O . SER A 1 89 ? 6.697 9.575 -24.723 1.00 71.06 89 SER A O 1
ATOM 722 N N . GLN A 1 90 ? 8.309 9.827 -23.191 1.00 58.31 90 GLN A N 1
ATOM 723 C CA . GLN A 1 90 ? 7.579 10.888 -22.499 1.00 58.31 90 GLN A CA 1
ATOM 724 C C . GLN A 1 90 ? 7.835 12.208 -23.237 1.00 58.31 90 GLN A C 1
ATOM 726 O O . GLN A 1 90 ? 8.946 12.727 -23.178 1.00 58.31 90 GLN A O 1
ATOM 731 N N . ASN A 1 91 ? 6.818 12.665 -23.980 1.00 54.94 91 ASN A N 1
ATOM 732 C CA . ASN A 1 91 ? 6.711 13.928 -24.723 1.00 54.94 91 ASN A CA 1
ATOM 733 C C . ASN A 1 91 ? 7.943 14.364 -25.527 1.00 54.94 91 ASN A C 1
ATOM 735 O O . ASN A 1 91 ? 8.893 14.911 -24.977 1.00 54.94 91 ASN A O 1
ATOM 739 N N . LEU A 1 92 ? 7.866 14.208 -26.850 1.00 49.72 92 LEU A N 1
ATOM 740 C CA . LEU A 1 92 ? 8.465 15.106 -27.844 1.00 49.72 92 LEU A CA 1
ATOM 741 C C . LEU A 1 92 ? 7.936 14.674 -29.215 1.00 49.72 92 LEU A C 1
ATOM 743 O O . LEU A 1 92 ? 8.350 13.638 -29.738 1.00 49.72 92 LEU A O 1
ATOM 747 N N . ASP A 1 93 ? 6.994 15.444 -29.759 1.00 46.34 93 ASP A N 1
ATOM 748 C CA . ASP A 1 93 ? 6.578 15.337 -31.154 1.00 46.34 93 ASP A CA 1
ATOM 749 C C . ASP A 1 93 ? 7.800 15.614 -32.037 1.00 46.34 93 ASP A C 1
ATOM 751 O O . ASP A 1 93 ? 8.294 16.740 -32.118 1.00 46.34 93 ASP A O 1
ATOM 755 N N . PHE A 1 94 ? 8.343 14.573 -32.666 1.00 53.56 94 PHE A N 1
ATOM 756 C CA . PHE A 1 94 ? 9.423 14.722 -33.635 1.00 53.56 94 PHE A CA 1
ATOM 757 C C . PHE A 1 94 ? 8.814 14.987 -35.010 1.00 53.56 94 PHE A C 1
ATOM 759 O O . PHE A 1 94 ? 8.494 14.063 -35.754 1.00 53.56 94 PHE A O 1
ATOM 766 N N . PHE A 1 95 ? 8.667 16.265 -35.353 1.00 48.72 95 PHE A N 1
ATOM 767 C CA . PHE A 1 95 ? 8.402 16.686 -36.724 1.00 48.72 95 PHE A CA 1
ATOM 768 C C . PHE A 1 95 ? 9.712 16.634 -37.513 1.00 48.72 95 PHE A C 1
ATOM 770 O O . PHE A 1 95 ? 10.606 17.453 -37.304 1.00 48.72 95 PHE A O 1
ATOM 777 N N . ILE A 1 96 ? 9.843 15.659 -38.413 1.00 55.31 96 ILE A N 1
ATOM 778 C CA . ILE A 1 96 ? 10.938 15.620 -39.385 1.00 55.31 96 ILE A CA 1
ATOM 779 C C . ILE A 1 96 ? 10.411 16.253 -40.671 1.00 55.31 96 ILE A C 1
ATOM 781 O O . ILE A 1 96 ? 9.587 15.662 -41.365 1.00 55.31 96 ILE A O 1
ATOM 785 N N . ASN A 1 97 ? 10.868 17.468 -40.976 1.00 46.09 97 ASN A N 1
ATOM 786 C CA . ASN A 1 97 ? 10.678 18.067 -42.291 1.00 46.09 97 ASN A CA 1
ATOM 787 C C . ASN A 1 97 ? 11.806 17.568 -43.200 1.00 46.09 97 ASN A C 1
ATOM 789 O O . ASN A 1 97 ? 12.963 17.952 -43.025 1.00 46.09 97 ASN A O 1
ATOM 793 N N . ILE A 1 98 ? 11.477 16.667 -44.122 1.00 62.16 98 ILE A N 1
ATOM 794 C CA . ILE A 1 98 ? 12.400 16.228 -45.166 1.00 62.16 98 ILE A CA 1
ATOM 795 C C . ILE A 1 98 ? 12.295 17.264 -46.287 1.00 62.16 98 ILE A C 1
ATOM 797 O O . ILE A 1 98 ? 11.249 17.383 -46.924 1.00 62.16 98 ILE A O 1
ATOM 801 N N . ALA A 1 99 ? 13.361 18.038 -46.499 1.00 50.22 99 ALA A N 1
ATOM 802 C CA . ALA A 1 99 ? 13.450 18.916 -47.659 1.00 50.22 99 ALA A CA 1
ATOM 803 C C . ALA A 1 99 ? 13.395 18.060 -48.939 1.00 50.22 99 ALA A C 1
ATOM 805 O O . ALA A 1 99 ? 14.061 17.023 -48.982 1.00 50.22 99 ALA A O 1
ATOM 806 N N . PRO A 1 100 ? 12.616 18.455 -49.963 1.00 50.16 100 PRO A N 1
ATOM 807 C CA . PRO A 1 100 ? 12.610 17.735 -51.223 1.00 50.16 100 PRO A CA 1
ATOM 808 C C . PRO A 1 100 ? 13.999 17.848 -51.853 1.00 50.16 100 PRO A C 1
ATOM 810 O O . PRO A 1 100 ? 14.566 18.941 -51.941 1.00 50.16 100 PRO A O 1
ATOM 813 N N . ASP A 1 101 ? 14.528 16.685 -52.219 1.00 58.09 101 ASP A N 1
ATOM 814 C CA . ASP A 1 101 ? 15.791 16.496 -52.923 1.00 58.09 101 ASP A CA 1
ATOM 815 C C . ASP A 1 101 ? 15.854 17.425 -54.151 1.00 58.09 101 ASP A C 1
ATOM 817 O O . ASP A 1 101 ? 14.843 17.609 -54.839 1.00 58.09 101 ASP A O 1
ATOM 821 N N . LYS A 1 102 ? 17.011 18.052 -54.387 1.00 47.78 102 LYS A N 1
ATOM 822 C CA . LYS A 1 102 ? 17.266 18.837 -55.605 1.00 47.78 102 LYS A CA 1
ATOM 823 C C . LYS A 1 102 ? 17.823 17.946 -56.699 1.00 47.78 102 LYS A C 1
ATOM 825 O O . LYS A 1 102 ? 18.753 17.177 -56.383 1.00 47.78 102 LYS A O 1
#

Sequence (102 aa):
MIKNYLKIAVRNFLKYKMIGLINLFGFSIGIAAFILVARYAVHEWQYDRYHENAGRIFRLVSDIARSPVPVGPAMQAELPGIEKNVRHSQNLDFFINIAPDK

Secondary structure (DSSP, 8-state):
-HHHHHHHHHHHHHHTHHHHHHHHHHHHHHHHHHHHHHHHHHHHHHGGG-STTGGG------SSSS--TTHHHHHHHHSTT---------S-------PPP-

Radius of gyration: 30.34 Å; chains: 1; bounding box: 53×39×88 Å